Protein AF-V9F1W5-F1 (afdb_monomer)

Radius of gyration: 24.48 Å; Cα contacts (8 Å, |Δi|>4): 20; chains: 1; bounding box: 39×70×52 Å

Secondary structure (DSSP, 8-state):
-PPPP-PPP--------------HHHHHHHHHHHHHHHHTHHHHHHHIIIIITT-SS---TT--SSS-HHHHHHHHHHHHHHHHTTPPPPGGGG-

Organism: NCBI:txid1317065

Structure (mmCIF, N/CA/C/O backbone):
data_AF-V9F1W5-F1
#
_entry.id   AF-V9F1W5-F1
#
loop_
_atom_site.group_PDB
_atom_site.id
_atom_site.type_symbol
_atom_site.label_atom_id
_atom_site.label_alt_id
_atom_site.label_comp_id
_atom_site.label_asym_id
_atom_site.label_entity_id
_atom_site.label_seq_id
_atom_site.pdbx_PDB_ins_code
_atom_site.Cartn_x
_atom_site.Cartn_y
_atom_site.Cartn_z
_atom_site.occupancy
_atom_site.B_iso_or_equiv
_atom_site.auth_seq_id
_atom_site.auth_comp_id
_atom_site.auth_asym_id
_atom_site.auth_atom_id
_atom_site.pdbx_PDB_model_num
ATOM 1 N N . MET A 1 1 ? -15.656 -58.082 -3.221 1.00 40.25 1 MET A N 1
ATOM 2 C CA . MET A 1 1 ? -15.317 -56.673 -2.918 1.00 40.25 1 MET A CA 1
ATOM 3 C C . MET A 1 1 ? -14.208 -56.235 -3.864 1.00 40.25 1 MET A C 1
ATOM 5 O O . MET A 1 1 ? -13.076 -56.663 -3.692 1.00 40.25 1 MET A O 1
ATOM 9 N N . THR A 1 2 ? -14.529 -55.469 -4.907 1.00 44.94 2 THR A N 1
ATOM 10 C CA . THR A 1 2 ? -13.572 -55.125 -5.975 1.00 44.94 2 THR A CA 1
ATOM 11 C C . THR A 1 2 ? -13.094 -53.686 -5.787 1.00 44.94 2 THR A C 1
ATOM 13 O O . THR A 1 2 ? -13.903 -52.766 -5.701 1.00 44.94 2 THR A O 1
ATOM 16 N N . ARG A 1 3 ? -11.776 -53.495 -5.669 1.00 36.56 3 ARG A N 1
ATOM 17 C CA . ARG A 1 3 ? -11.128 -52.203 -5.392 1.00 36.56 3 ARG A CA 1
ATOM 18 C C . ARG A 1 3 ? -11.262 -51.272 -6.611 1.00 36.56 3 ARG A C 1
ATOM 20 O O . ARG A 1 3 ? -10.837 -51.677 -7.693 1.00 36.56 3 ARG A O 1
ATOM 27 N N . PRO A 1 4 ? -11.791 -50.040 -6.485 1.00 45.38 4 PRO A N 1
ATOM 28 C CA . PRO A 1 4 ? -11.859 -49.131 -7.621 1.00 45.38 4 PRO A CA 1
ATOM 29 C C . PRO A 1 4 ? -10.454 -48.650 -8.001 1.00 45.38 4 PRO A C 1
ATOM 31 O O . PRO A 1 4 ? -9.707 -48.125 -7.175 1.00 45.38 4 PRO A O 1
ATOM 34 N N . THR A 1 5 ? -10.095 -48.836 -9.268 1.00 57.31 5 THR A N 1
ATOM 35 C CA . THR A 1 5 ? -8.830 -48.391 -9.857 1.00 57.31 5 THR A CA 1
ATOM 36 C C . THR A 1 5 ? -8.854 -46.872 -10.051 1.00 57.31 5 THR A C 1
ATOM 38 O O . THR A 1 5 ? -9.723 -46.337 -10.743 1.00 57.31 5 THR A O 1
ATOM 41 N N . ILE A 1 6 ? -7.898 -46.160 -9.447 1.00 59.34 6 ILE A N 1
ATOM 42 C CA . ILE A 1 6 ? -7.748 -44.705 -9.587 1.00 59.34 6 ILE A CA 1
ATOM 43 C C . ILE A 1 6 ? -7.310 -44.409 -11.027 1.00 59.34 6 ILE A C 1
ATOM 45 O O . ILE A 1 6 ? -6.178 -44.695 -11.417 1.00 59.34 6 ILE A O 1
ATOM 49 N N . LYS A 1 7 ? -8.220 -43.853 -11.835 1.00 52.91 7 LYS A N 1
ATOM 50 C CA . LYS A 1 7 ? -7.920 -43.412 -13.204 1.00 52.91 7 LYS A CA 1
ATOM 51 C C . LYS A 1 7 ? -6.887 -42.284 -13.160 1.00 52.91 7 LYS A C 1
ATOM 53 O O . LYS A 1 7 ? -7.007 -41.351 -12.369 1.00 52.91 7 LYS A O 1
ATOM 58 N N . GLY A 1 8 ? -5.877 -42.409 -14.022 1.00 49.69 8 GLY A N 1
ATOM 59 C CA . GLY A 1 8 ? -4.684 -41.572 -14.071 1.00 49.69 8 GLY A CA 1
ATOM 60 C C . GLY A 1 8 ? -4.959 -40.072 -13.977 1.00 49.69 8 GLY A C 1
ATOM 61 O O . GLY A 1 8 ? -5.827 -39.515 -14.653 1.00 49.69 8 GLY A O 1
ATOM 62 N N . THR A 1 9 ? -4.173 -39.408 -13.136 1.00 56.31 9 THR A N 1
ATOM 63 C CA . THR A 1 9 ? -4.159 -37.956 -13.005 1.00 56.31 9 THR A CA 1
ATOM 64 C C . THR A 1 9 ? -3.752 -37.331 -14.340 1.00 56.31 9 THR A C 1
ATOM 66 O O . THR A 1 9 ? -2.686 -37.610 -14.894 1.00 56.31 9 THR A O 1
ATOM 69 N N . LYS A 1 10 ? -4.612 -36.469 -14.896 1.00 55.78 10 LYS A N 1
ATOM 70 C CA . LYS A 1 10 ? -4.274 -35.688 -16.091 1.00 55.78 10 LYS A CA 1
ATOM 71 C C . LYS A 1 10 ? -3.078 -34.794 -15.757 1.00 55.78 10 LYS A C 1
ATOM 73 O O . LYS A 1 10 ? -3.222 -33.806 -15.038 1.00 55.78 10 LYS A O 1
ATOM 78 N N . LYS A 1 11 ? -1.893 -35.118 -16.288 1.00 56.66 11 LYS A N 1
ATOM 79 C CA . LYS A 1 11 ? -0.723 -34.230 -16.239 1.00 56.66 11 LYS A CA 1
ATOM 80 C C . LYS A 1 11 ? -1.087 -32.915 -16.929 1.00 56.66 11 LYS A C 1
ATOM 82 O O . LYS A 1 11 ? -1.201 -32.845 -18.152 1.00 56.66 11 LYS A O 1
ATOM 87 N N . LYS A 1 12 ? -1.277 -31.865 -16.129 1.00 54.12 12 LYS A N 1
ATOM 88 C CA . LYS A 1 12 ? -1.477 -30.488 -16.587 1.00 54.12 12 LYS A CA 1
ATOM 89 C C . LYS A 1 12 ? -0.218 -30.082 -17.363 1.00 54.12 12 LYS A C 1
ATOM 91 O O . LYS A 1 12 ? 0.840 -29.893 -16.764 1.00 54.12 12 LYS A O 1
ATOM 96 N N . LYS A 1 13 ? -0.296 -30.032 -18.700 1.00 49.78 13 LYS A N 1
ATOM 97 C CA . LYS A 1 13 ? 0.833 -29.616 -19.546 1.00 49.78 13 LYS A CA 1
ATOM 98 C C . LYS A 1 13 ? 1.264 -28.212 -19.115 1.00 49.78 13 LYS A C 1
ATOM 100 O O . LYS A 1 13 ? 0.463 -27.280 -19.136 1.00 49.78 13 LYS A O 1
ATOM 105 N N . ARG A 1 14 ? 2.523 -28.068 -18.692 1.00 56.38 14 ARG A N 1
ATOM 106 C CA . ARG A 1 14 ? 3.114 -26.763 -18.376 1.00 56.38 14 ARG A CA 1
ATOM 107 C C . ARG A 1 14 ? 3.165 -25.970 -19.681 1.00 56.38 14 ARG A C 1
ATOM 109 O O . ARG A 1 14 ? 3.760 -26.430 -20.651 1.00 56.38 14 ARG A O 1
ATOM 116 N N . LYS A 1 15 ? 2.504 -24.813 -19.719 1.00 57.25 15 LYS A N 1
ATOM 117 C CA . LYS A 1 15 ? 2.580 -23.879 -20.846 1.00 57.25 15 LYS A CA 1
ATOM 118 C C . LYS A 1 15 ? 4.034 -23.408 -20.933 1.00 57.25 15 LYS A C 1
ATOM 120 O O . LYS A 1 15 ? 4.502 -22.710 -20.039 1.00 57.25 15 LYS A O 1
ATOM 125 N N . GLN A 1 16 ? 4.771 -23.875 -21.938 1.00 51.12 16 GLN A N 1
ATOM 126 C CA . GLN A 1 16 ? 6.118 -23.384 -22.217 1.00 51.12 16 GLN A CA 1
ATOM 127 C C . GLN A 1 16 ? 5.984 -21.979 -22.798 1.00 51.12 16 GLN A C 1
ATOM 129 O O . GLN A 1 16 ? 5.439 -21.793 -23.884 1.00 51.12 16 GLN A O 1
ATOM 134 N N . TYR A 1 17 ? 6.450 -20.984 -22.054 1.00 47.56 17 TYR A N 1
ATOM 135 C CA . TYR A 1 17 ? 6.589 -19.630 -22.566 1.00 47.56 17 TYR A CA 1
ATOM 136 C C . TYR A 1 17 ? 7.854 -19.620 -23.429 1.00 47.56 17 TYR A C 1
ATOM 138 O O . TYR A 1 17 ? 8.958 -19.711 -22.896 1.00 47.56 17 TYR A O 1
ATOM 146 N N . LYS A 1 18 ? 7.712 -19.569 -24.761 1.00 49.47 18 LYS A N 1
ATOM 147 C CA . LYS A 1 18 ? 8.849 -19.237 -25.632 1.00 49.47 18 LYS A CA 1
ATOM 148 C C . LYS A 1 18 ? 9.358 -17.865 -25.188 1.00 49.47 18 LYS A C 1
ATOM 150 O O . LYS A 1 18 ? 8.566 -16.925 -25.130 1.00 49.47 18 LYS A O 1
ATOM 155 N N . SER A 1 19 ? 10.644 -17.747 -24.860 1.00 54.12 19 SER A N 1
ATOM 156 C CA . SER A 1 19 ? 11.267 -16.443 -24.638 1.00 54.12 19 SER A CA 1
ATOM 157 C C . SER A 1 19 ? 11.281 -15.706 -25.976 1.00 54.12 19 SER A C 1
ATOM 159 O O . SER A 1 19 ? 12.175 -15.902 -26.797 1.00 54.12 19 SER A O 1
ATOM 161 N N . GLY A 1 20 ? 10.233 -14.931 -26.244 1.00 61.12 20 GLY A N 1
ATOM 162 C CA . GLY A 1 20 ? 10.209 -14.038 -27.391 1.00 61.12 20 GLY A CA 1
ATOM 163 C C . GLY A 1 20 ? 11.313 -13.004 -27.223 1.00 61.12 20 GLY A C 1
ATOM 164 O O . GLY A 1 20 ? 11.453 -12.418 -26.148 1.00 61.12 20 GLY A O 1
ATOM 165 N N . THR A 1 21 ? 12.112 -12.799 -28.265 1.00 68.75 21 THR A N 1
ATOM 166 C CA . THR A 1 21 ? 13.038 -11.670 -28.332 1.00 68.75 21 THR A CA 1
ATOM 167 C C . THR A 1 21 ? 12.216 -1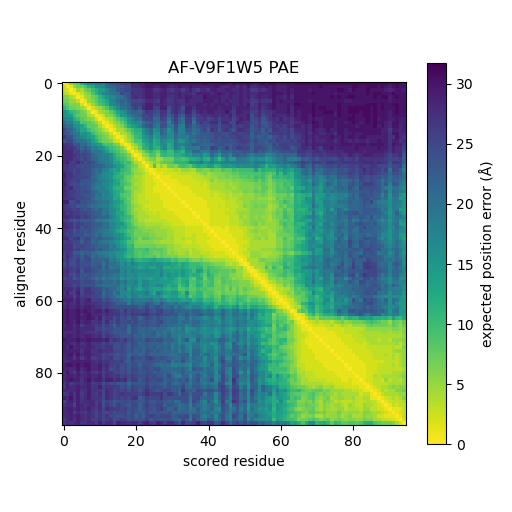0.389 -28.244 1.00 68.75 21 THR A C 1
ATOM 169 O O . THR A 1 21 ? 11.485 -10.055 -29.171 1.00 68.75 21 THR A O 1
ATOM 172 N N . LEU A 1 22 ? 12.287 -9.698 -27.107 1.00 69.62 22 LEU A N 1
ATOM 173 C CA . LEU A 1 22 ? 11.620 -8.412 -26.924 1.00 69.62 22 LEU A CA 1
ATOM 174 C C . LEU A 1 22 ? 12.402 -7.336 -27.683 1.00 69.62 22 LEU A C 1
ATOM 176 O O . LEU A 1 22 ? 13.619 -7.213 -27.505 1.00 69.62 22 LEU A O 1
ATOM 180 N N . ALA A 1 23 ? 11.717 -6.555 -28.514 1.00 79.50 23 ALA A N 1
ATOM 181 C CA . ALA A 1 23 ? 12.334 -5.461 -29.256 1.00 79.50 23 ALA A CA 1
ATOM 182 C C . ALA A 1 23 ? 12.566 -4.233 -28.352 1.00 79.50 23 ALA A C 1
ATOM 184 O O . ALA A 1 23 ? 11.860 -4.029 -27.363 1.00 79.50 23 ALA A O 1
ATOM 185 N N . GLY A 1 24 ? 13.567 -3.415 -28.703 1.00 80.06 24 GLY A N 1
ATOM 186 C CA . GLY A 1 24 ? 14.036 -2.188 -28.029 1.00 80.06 24 GLY A CA 1
ATOM 187 C C . GLY A 1 24 ? 13.255 -1.714 -26.793 1.00 80.06 24 GLY A C 1
ATOM 188 O O . GLY A 1 24 ? 13.620 -2.041 -25.662 1.00 80.06 24 GLY A O 1
ATOM 189 N N . LYS A 1 25 ? 12.187 -0.933 -27.005 1.00 81.56 25 LYS A N 1
ATOM 190 C CA . LYS A 1 25 ? 11.407 -0.288 -25.929 1.00 81.56 25 LYS A CA 1
ATOM 191 C C . LYS A 1 25 ? 10.732 -1.286 -24.982 1.00 81.56 25 LYS A C 1
ATOM 193 O O . LYS A 1 25 ? 10.713 -1.067 -23.773 1.00 81.56 25 LYS A O 1
ATOM 198 N N . GLU A 1 26 ? 10.215 -2.397 -25.500 1.00 80.88 26 GLU A N 1
ATOM 199 C CA . GLU A 1 26 ? 9.579 -3.432 -24.678 1.00 80.88 26 GLU A CA 1
ATOM 200 C C . GLU A 1 26 ? 10.609 -4.138 -23.798 1.00 80.88 26 GLU A C 1
ATOM 202 O O . GLU A 1 26 ? 10.373 -4.354 -22.607 1.00 80.88 26 GLU A O 1
ATOM 207 N N . ARG A 1 27 ? 11.791 -4.432 -24.355 1.00 85.25 27 ARG A N 1
ATOM 208 C CA . ARG A 1 27 ? 12.915 -4.987 -23.594 1.00 85.25 27 ARG A CA 1
ATOM 209 C C . ARG A 1 27 ? 13.331 -4.044 -22.471 1.00 85.25 27 ARG A C 1
ATOM 211 O O . ARG A 1 27 ? 13.474 -4.497 -21.338 1.00 85.25 27 ARG A O 1
ATOM 218 N N . GLN A 1 28 ? 13.491 -2.755 -22.765 1.00 85.81 28 GLN A N 1
ATOM 219 C CA . GLN A 1 28 ? 13.850 -1.750 -21.762 1.00 85.81 28 GLN A CA 1
ATOM 220 C C . GLN A 1 28 ? 12.788 -1.645 -20.662 1.00 85.81 28 GLN A C 1
ATOM 222 O O . GLN A 1 28 ? 13.131 -1.686 -19.484 1.00 85.81 28 GLN A O 1
ATOM 227 N N . SER A 1 29 ? 11.503 -1.604 -21.022 1.00 84.62 29 SER A N 1
ATOM 228 C CA . SER A 1 29 ? 10.402 -1.582 -20.051 1.00 84.62 29 SER A CA 1
ATOM 229 C C . SER A 1 29 ? 10.421 -2.811 -19.133 1.00 84.62 29 SER A C 1
ATOM 231 O O . SER A 1 29 ? 10.338 -2.681 -17.910 1.00 84.62 29 SER A O 1
ATOM 233 N N . LYS A 1 30 ? 10.613 -4.017 -19.687 1.00 88.00 30 LYS A N 1
ATOM 234 C CA . LYS A 1 30 ? 10.732 -5.239 -18.876 1.00 88.00 30 LYS A CA 1
ATOM 235 C C . LYS A 1 30 ? 11.991 -5.240 -18.010 1.00 88.00 30 LYS A C 1
ATOM 237 O O . LYS A 1 30 ? 11.918 -5.670 -16.863 1.00 88.00 30 LYS A O 1
ATOM 242 N N . GLN A 1 31 ? 13.120 -4.741 -18.509 1.00 88.69 31 GLN A N 1
ATOM 243 C CA . GLN A 1 31 ? 14.344 -4.600 -17.716 1.00 88.69 31 GLN A CA 1
ATOM 244 C C . GLN A 1 31 ? 14.155 -3.631 -16.545 1.00 88.69 31 GLN A C 1
ATOM 246 O O . GLN A 1 31 ? 14.545 -3.960 -15.427 1.00 88.69 31 GLN A O 1
ATOM 251 N N . GLN A 1 32 ? 13.497 -2.490 -16.765 1.00 90.12 32 GLN A N 1
ATOM 252 C CA . GLN A 1 32 ? 13.148 -1.549 -15.698 1.00 90.12 32 GLN A CA 1
ATOM 253 C C . GLN A 1 32 ? 12.226 -2.198 -14.662 1.00 90.12 32 GLN A C 1
ATOM 255 O O . GLN A 1 32 ? 12.459 -2.057 -13.463 1.00 90.12 32 GLN A O 1
ATOM 260 N N . LEU A 1 33 ? 11.225 -2.965 -15.106 1.00 88.38 33 LEU A N 1
ATOM 261 C CA . LEU A 1 33 ? 10.327 -3.703 -14.216 1.00 88.38 33 LEU A CA 1
ATOM 262 C C . LEU A 1 33 ? 11.096 -4.717 -13.353 1.00 88.38 33 LEU A C 1
ATOM 264 O O . LEU A 1 33 ? 10.920 -4.750 -12.139 1.00 88.38 33 LEU A O 1
ATOM 268 N N . ILE A 1 34 ? 11.990 -5.500 -13.966 1.00 90.44 34 ILE A N 1
ATOM 269 C CA . ILE A 1 34 ? 12.845 -6.465 -13.261 1.00 90.44 34 ILE A CA 1
ATOM 270 C C . ILE A 1 34 ? 13.756 -5.745 -12.266 1.00 90.44 34 ILE A C 1
ATOM 272 O O . ILE A 1 34 ? 13.875 -6.181 -11.124 1.00 90.44 34 ILE A O 1
ATOM 276 N N . SER A 1 35 ? 14.377 -4.636 -12.670 1.00 92.19 35 SER A N 1
ATOM 277 C CA . SER A 1 35 ? 15.222 -3.826 -11.789 1.00 92.19 35 SER A CA 1
ATOM 278 C C . SER A 1 35 ? 14.428 -3.290 -10.597 1.00 92.19 35 SER A C 1
ATOM 280 O O . SER A 1 35 ? 14.878 -3.385 -9.457 1.00 92.19 35 SER A O 1
ATOM 282 N N . LYS A 1 36 ? 13.206 -2.799 -10.836 1.00 89.19 36 LYS A N 1
ATOM 283 C CA . LYS A 1 36 ? 12.290 -2.334 -9.790 1.00 89.19 36 LYS A CA 1
ATOM 284 C C . LYS A 1 36 ? 11.893 -3.462 -8.838 1.00 89.19 36 LYS A C 1
ATOM 286 O O . LYS A 1 36 ? 11.838 -3.233 -7.633 1.00 89.19 36 LYS A O 1
ATOM 291 N N . TRP A 1 37 ? 11.616 -4.663 -9.343 1.00 89.94 37 TRP A N 1
ATOM 292 C CA . TRP A 1 37 ? 11.324 -5.825 -8.500 1.00 89.94 37 TRP A CA 1
ATOM 293 C C . TRP A 1 37 ? 12.525 -6.228 -7.652 1.00 89.94 37 TRP A C 1
ATOM 295 O O . TRP A 1 37 ? 12.359 -6.442 -6.459 1.00 89.94 37 TRP A O 1
ATOM 305 N N . ARG A 1 38 ? 13.735 -6.240 -8.226 1.00 91.62 38 ARG A N 1
ATOM 306 C CA . ARG A 1 38 ? 14.974 -6.516 -7.481 1.00 91.62 38 ARG A CA 1
ATOM 307 C C . ARG A 1 38 ? 15.204 -5.509 -6.358 1.00 91.62 38 ARG A C 1
ATOM 309 O O . ARG A 1 38 ? 15.506 -5.911 -5.243 1.00 91.62 38 ARG A O 1
ATOM 316 N N . ALA A 1 39 ? 15.000 -4.220 -6.629 1.00 90.88 39 ALA A N 1
ATOM 317 C CA . ALA A 1 39 ? 15.120 -3.174 -5.614 1.00 90.88 39 ALA A CA 1
ATOM 318 C C . ALA A 1 39 ? 14.082 -3.312 -4.481 1.00 90.88 39 ALA A C 1
ATOM 320 O O . ALA A 1 39 ? 14.343 -2.899 -3.357 1.00 90.88 39 ALA A O 1
ATOM 321 N N . ASN A 1 40 ? 12.914 -3.903 -4.762 1.00 86.69 40 ASN A N 1
ATOM 322 C CA . ASN A 1 40 ? 11.823 -4.092 -3.800 1.00 86.69 40 ASN A CA 1
ATOM 323 C C . ASN A 1 40 ? 11.718 -5.532 -3.258 1.00 86.69 40 ASN A C 1
ATOM 325 O O . ASN A 1 40 ? 10.706 -5.873 -2.643 1.00 86.69 40 ASN A O 1
ATOM 329 N N . ASP A 1 41 ? 12.725 -6.384 -3.472 1.00 88.06 41 ASP A N 1
ATOM 330 C CA . ASP A 1 41 ? 12.695 -7.798 -3.067 1.00 88.06 41 ASP A CA 1
ATOM 331 C C . ASP A 1 41 ? 12.506 -7.953 -1.550 1.00 88.06 41 ASP A C 1
ATOM 333 O O . ASP A 1 41 ? 11.633 -8.696 -1.102 1.00 88.06 41 ASP A O 1
ATOM 337 N N . SER A 1 42 ? 13.238 -7.168 -0.755 1.00 87.00 42 SER A N 1
ATOM 338 C CA . SER A 1 42 ? 13.116 -7.148 0.710 1.00 87.00 42 SER A CA 1
ATOM 339 C C . SER A 1 42 ? 11.708 -6.762 1.170 1.00 87.00 42 SER A C 1
ATOM 341 O O . SER A 1 42 ? 11.110 -7.454 1.991 1.00 87.00 42 SER A O 1
ATOM 343 N N . LYS A 1 43 ? 11.137 -5.703 0.583 1.00 82.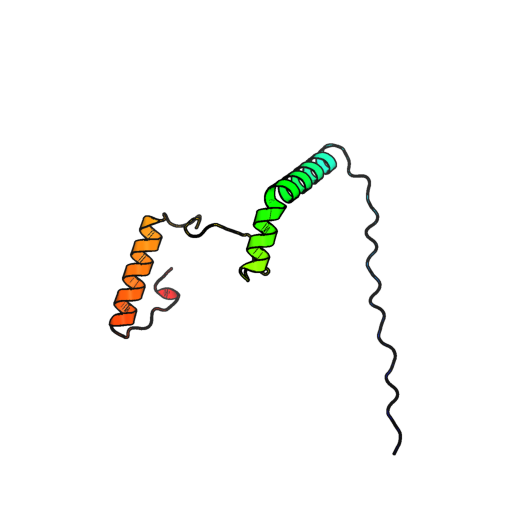88 43 LYS A N 1
ATOM 344 C CA . LYS A 1 43 ? 9.766 -5.249 0.867 1.00 82.88 43 LYS A CA 1
ATOM 345 C C . LYS A 1 43 ? 8.729 -6.307 0.494 1.00 82.88 43 LYS A C 1
ATOM 347 O O . LYS A 1 43 ? 7.769 -6.514 1.228 1.00 82.88 43 LYS A O 1
ATOM 352 N N . THR A 1 44 ? 8.932 -6.995 -0.628 1.00 80.94 44 THR A N 1
ATOM 353 C CA . THR A 1 44 ? 8.028 -8.056 -1.095 1.00 80.94 44 THR A CA 1
ATOM 354 C C . THR A 1 44 ? 8.060 -9.260 -0.154 1.00 80.94 44 THR A C 1
ATOM 356 O O . THR A 1 44 ?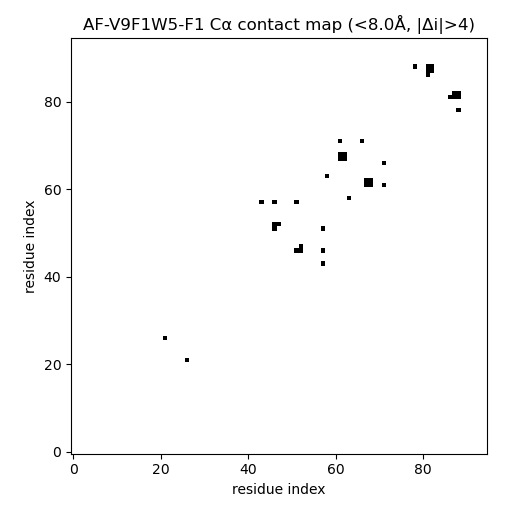 7.009 -9.794 0.189 1.00 80.94 44 THR A O 1
ATOM 359 N N . LYS A 1 45 ? 9.246 -9.659 0.322 1.00 85.69 45 LYS A N 1
ATOM 360 C CA . LYS A 1 45 ? 9.399 -10.745 1.303 1.00 85.69 45 LYS A CA 1
ATOM 361 C C . LYS A 1 45 ? 8.748 -10.403 2.642 1.00 85.69 45 LYS A C 1
ATOM 363 O O . LYS A 1 45 ? 7.929 -11.182 3.119 1.00 85.69 45 LYS A O 1
ATOM 368 N N . ALA A 1 46 ? 8.996 -9.203 3.165 1.00 83.88 46 ALA A N 1
ATOM 369 C CA . ALA A 1 46 ? 8.350 -8.722 4.387 1.00 83.88 46 ALA A CA 1
ATOM 370 C C . ALA A 1 46 ? 6.810 -8.663 4.257 1.00 83.88 46 ALA A C 1
ATOM 372 O O . ALA A 1 46 ? 6.076 -9.010 5.184 1.00 83.88 46 ALA A O 1
ATOM 373 N N . ALA A 1 47 ? 6.290 -8.274 3.087 1.00 77.94 47 ALA A N 1
ATOM 374 C CA . ALA A 1 47 ? 4.853 -8.294 2.804 1.00 77.94 47 ALA A CA 1
ATOM 375 C C . ALA A 1 47 ? 4.268 -9.722 2.793 1.00 77.94 47 ALA A C 1
ATOM 377 O O . ALA A 1 47 ? 3.150 -9.945 3.258 1.00 77.94 47 ALA A O 1
ATOM 378 N N . CYS A 1 48 ? 5.016 -10.704 2.285 1.00 79.62 48 CYS A N 1
ATOM 379 C CA . CYS A 1 48 ? 4.609 -12.107 2.334 1.00 79.62 48 CYS A CA 1
ATOM 380 C C . CYS A 1 48 ? 4.589 -12.651 3.771 1.00 79.62 48 CYS A C 1
ATOM 382 O O . CYS A 1 48 ? 3.636 -13.337 4.140 1.00 79.62 48 CYS A O 1
ATOM 384 N N . GLU A 1 49 ? 5.598 -12.320 4.580 1.00 82.50 49 GLU A N 1
ATOM 385 C CA . GLU A 1 49 ? 5.722 -12.753 5.982 1.00 82.50 49 GLU A CA 1
ATOM 386 C C . GLU A 1 49 ? 4.640 -12.148 6.887 1.00 82.50 49 GLU A C 1
ATOM 388 O O . GLU A 1 49 ? 4.106 -12.825 7.759 1.00 82.50 49 GLU A O 1
ATOM 393 N N . SER A 1 50 ? 4.241 -10.901 6.627 1.00 76.81 50 SER A N 1
ATOM 394 C CA . SER A 1 50 ? 3.170 -10.203 7.358 1.00 76.81 50 SER A CA 1
ATOM 395 C C . SER A 1 50 ? 1.748 -10.687 7.026 1.00 76.81 50 SER A C 1
ATOM 397 O O . SER A 1 50 ? 0.773 -10.105 7.497 1.00 76.81 50 SER A O 1
ATOM 399 N N . GLY A 1 51 ? 1.593 -11.744 6.219 1.00 75.19 51 GLY A N 1
ATOM 400 C CA . GLY A 1 51 ? 0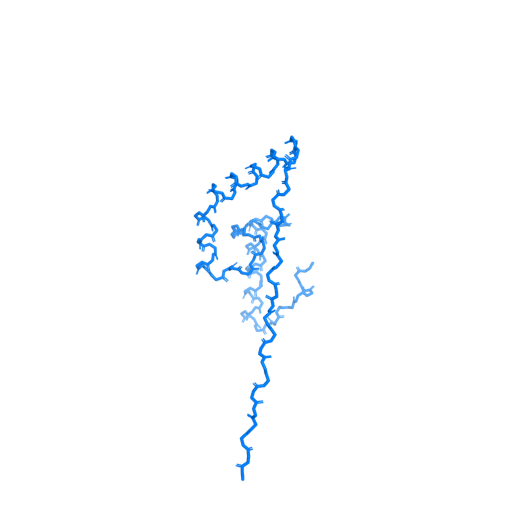.286 -12.299 5.844 1.00 75.19 51 GLY A CA 1
ATOM 401 C C . GLY A 1 51 ? -0.415 -11.549 4.704 1.00 75.19 51 GLY A C 1
ATOM 402 O O . GLY A 1 51 ? -1.524 -11.916 4.310 1.00 75.19 51 GLY A O 1
ATOM 403 N N . HIS A 1 52 ? 0.239 -10.552 4.102 1.00 70.50 52 HIS A N 1
ATOM 404 C CA . HIS A 1 52 ? -0.276 -9.787 2.963 1.00 70.50 52 HIS A CA 1
ATOM 405 C C . HIS A 1 52 ? 0.082 -10.405 1.603 1.00 70.50 52 HIS A C 1
ATOM 407 O O . HIS A 1 52 ? -0.053 -9.753 0.572 1.00 70.50 52 HIS A O 1
ATOM 413 N N . ALA A 1 53 ? 0.461 -11.686 1.555 1.00 67.00 53 ALA A N 1
ATOM 414 C CA . ALA A 1 53 ? 0.856 -12.384 0.324 1.00 67.00 53 ALA A CA 1
ATOM 415 C C . ALA A 1 53 ? -0.212 -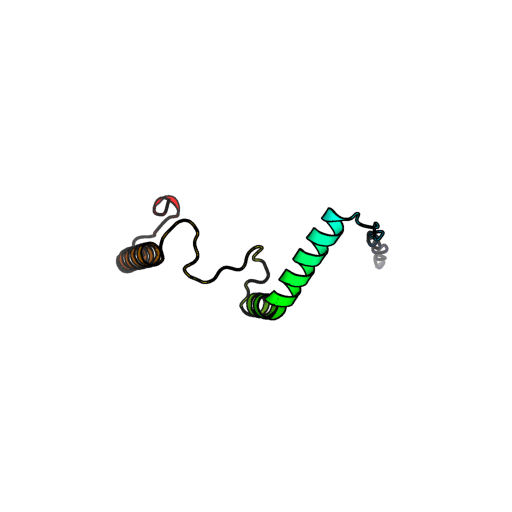12.368 -0.795 1.00 67.00 53 ALA A C 1
ATOM 417 O O . ALA A 1 53 ? 0.112 -12.548 -1.967 1.00 67.00 53 ALA A O 1
ATOM 418 N N . ARG A 1 54 ? -1.494 -12.159 -0.454 1.00 69.38 54 ARG A N 1
ATOM 419 C CA . ARG A 1 54 ? -2.601 -12.048 -1.428 1.00 69.38 54 ARG A CA 1
ATOM 420 C C . ARG A 1 54 ? -2.813 -10.622 -1.952 1.00 69.38 54 ARG A C 1
ATOM 422 O O . ARG A 1 54 ? -3.634 -10.429 -2.846 1.00 69.38 54 ARG A O 1
ATOM 429 N N . HIS A 1 55 ? -2.122 -9.625 -1.400 1.00 69.25 55 HIS A N 1
ATOM 430 C CA . HIS A 1 55 ? -2.256 -8.239 -1.831 1.00 69.25 55 HIS A CA 1
ATOM 431 C C . HIS A 1 55 ? -1.527 -8.037 -3.161 1.00 69.25 55 HIS A C 1
ATOM 433 O O . HIS A 1 55 ? -0.328 -8.269 -3.274 1.00 69.25 55 HIS A O 1
ATOM 439 N N . LEU A 1 56 ? -2.253 -7.550 -4.170 1.00 68.00 56 LEU A N 1
ATOM 440 C CA . LEU A 1 56 ? -1.677 -7.203 -5.474 1.00 68.00 56 LEU A CA 1
ATOM 441 C C . LEU A 1 56 ? -0.836 -5.919 -5.420 1.00 68.00 56 LEU A C 1
ATOM 443 O O . LEU A 1 56 ? 0.012 -5.705 -6.278 1.00 68.00 56 LEU A O 1
ATOM 447 N N . ASN A 1 57 ? -1.073 -5.075 -4.413 1.00 67.44 57 ASN A N 1
ATOM 448 C CA . ASN A 1 57 ? -0.334 -3.844 -4.166 1.00 67.44 57 ASN A CA 1
ATOM 449 C C . ASN A 1 57 ? -0.064 -3.721 -2.663 1.00 67.44 57 ASN A C 1
ATOM 451 O O . ASN A 1 57 ? -1.000 -3.577 -1.876 1.00 67.44 57 ASN A O 1
ATOM 455 N N . PHE A 1 58 ? 1.208 -3.768 -2.273 1.00 68.94 58 PHE A N 1
ATOM 456 C CA . PHE A 1 58 ? 1.624 -3.451 -0.910 1.00 68.94 58 PHE A CA 1
ATOM 457 C C . PHE A 1 58 ? 1.697 -1.929 -0.751 1.00 68.94 58 PHE A C 1
ATOM 459 O O . PHE A 1 58 ? 2.326 -1.249 -1.564 1.00 68.94 58 PHE A O 1
ATOM 466 N N . ARG A 1 59 ? 1.027 -1.395 0.269 1.00 69.69 59 ARG A N 1
ATOM 467 C CA . ARG A 1 59 ? 1.035 0.028 0.623 1.00 69.69 59 ARG A CA 1
ATOM 468 C C . ARG A 1 59 ? 1.316 0.143 2.111 1.00 69.69 59 ARG A C 1
ATOM 470 O O . ARG A 1 59 ? 0.859 -0.696 2.884 1.00 69.69 59 ARG A O 1
ATOM 477 N N . GLU A 1 60 ? 2.067 1.166 2.492 1.00 66.81 60 GLU A N 1
ATOM 478 C CA . GLU A 1 60 ? 2.268 1.483 3.902 1.00 66.81 60 GLU A CA 1
ATOM 479 C C . GLU A 1 60 ? 0.933 1.926 4.518 1.00 66.81 60 GLU A C 1
ATOM 481 O O . GLU A 1 60 ? 0.073 2.494 3.836 1.00 66.81 60 GLU A O 1
ATOM 486 N N . ARG A 1 61 ? 0.737 1.632 5.807 1.00 57.94 61 ARG A N 1
ATOM 487 C CA . ARG A 1 61 ? -0.410 2.154 6.566 1.00 57.94 61 ARG A CA 1
ATOM 488 C C . ARG A 1 61 ? -0.415 3.685 6.468 1.00 57.94 61 ARG A C 1
ATOM 490 O O . ARG A 1 61 ? 0.632 4.294 6.656 1.00 57.94 61 ARG A O 1
ATOM 497 N N . GLY A 1 62 ? -1.566 4.283 6.161 1.00 61.47 62 GLY A N 1
ATOM 498 C CA . GLY A 1 62 ? -1.694 5.730 5.948 1.00 61.47 62 GLY A CA 1
ATOM 499 C C . GLY A 1 62 ? -1.421 6.215 4.518 1.00 61.47 62 GLY A C 1
ATOM 500 O O . GLY A 1 62 ? -1.558 7.402 4.251 1.00 61.47 62 GLY A O 1
ATOM 501 N N . MET A 1 63 ? -1.053 5.330 3.579 1.00 59.91 63 MET A N 1
ATOM 502 C CA . MET A 1 63 ? -0.996 5.644 2.141 1.00 59.91 63 MET A CA 1
ATOM 503 C C . MET A 1 63 ? -2.277 5.198 1.409 1.00 59.91 63 MET A C 1
ATOM 505 O O . MET A 1 63 ? -2.223 4.498 0.385 1.00 59.91 63 MET A O 1
ATOM 509 N N . ALA A 1 64 ? -3.459 5.569 1.907 1.00 56.53 64 ALA A N 1
ATOM 510 C CA . ALA A 1 64 ? -4.638 5.561 1.049 1.00 56.53 64 ALA A CA 1
ATOM 511 C C . ALA A 1 64 ? -4.567 6.775 0.119 1.00 56.53 64 ALA A C 1
ATOM 513 O O . ALA A 1 64 ? -4.449 7.909 0.553 1.00 56.53 64 ALA A O 1
ATOM 514 N N . ALA A 1 65 ? -4.679 6.552 -1.189 1.00 57.97 65 ALA A N 1
ATOM 515 C CA . ALA A 1 65 ? -4.702 7.636 -2.177 1.00 57.97 65 ALA A CA 1
ATOM 516 C C . ALA A 1 65 ? -5.978 8.507 -2.109 1.00 57.97 65 ALA A C 1
ATOM 518 O O . ALA A 1 65 ? -6.173 9.356 -2.970 1.00 57.97 65 ALA A O 1
ATOM 519 N N . VAL A 1 66 ? -6.872 8.240 -1.153 1.00 69.31 66 VAL A N 1
ATOM 520 C CA . VAL A 1 66 ? -8.219 8.821 -1.088 1.00 69.31 66 VAL A CA 1
ATOM 521 C C . VAL A 1 66 ? -8.351 9.803 0.075 1.00 69.31 66 VAL A C 1
ATOM 523 O O . VAL A 1 66 ? -9.056 10.793 -0.066 1.00 69.31 66 VAL A O 1
ATOM 526 N N . LEU A 1 67 ? -7.663 9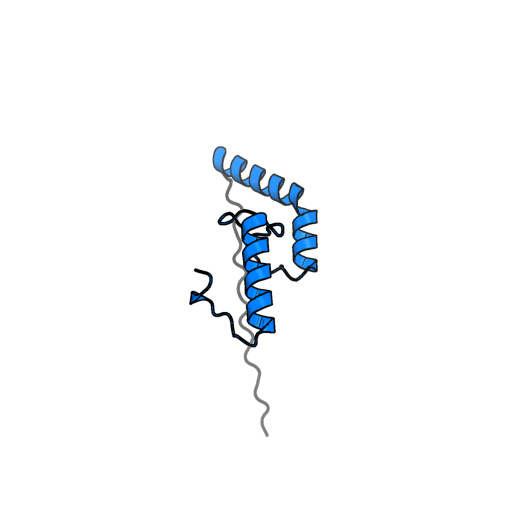.564 1.196 1.00 73.56 67 LEU A N 1
ATOM 527 C CA . LEU A 1 67 ? -7.772 10.372 2.410 1.00 73.56 67 LEU A CA 1
ATOM 528 C C . LEU A 1 67 ? -6.381 10.651 2.983 1.00 73.56 67 LEU A C 1
ATOM 530 O O . LEU A 1 67 ? -5.479 9.822 2.867 1.00 73.56 67 LEU A O 1
ATOM 534 N N . SER A 1 68 ? -6.205 11.828 3.583 1.00 82.19 68 SER A N 1
ATOM 535 C CA . SER A 1 68 ? -4.998 12.140 4.348 1.00 82.19 68 SER A CA 1
ATOM 536 C C . SER A 1 68 ? -4.921 11.264 5.602 1.00 82.19 68 SER A C 1
ATOM 538 O O . SER A 1 68 ? -5.929 10.746 6.082 1.00 82.19 68 SER A O 1
ATOM 540 N N . LYS A 1 69 ? -3.718 11.124 6.163 1.00 79.88 69 LYS A N 1
ATOM 541 C CA . LYS A 1 69 ? -3.496 10.374 7.405 1.00 79.88 69 LYS A CA 1
ATOM 542 C C . LYS A 1 69 ? -4.373 10.885 8.559 1.00 79.88 69 LYS A C 1
ATOM 544 O O . LYS A 1 69 ? -4.954 10.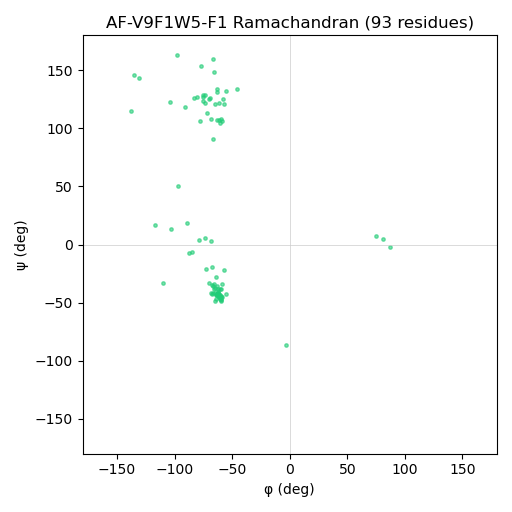083 9.275 1.00 79.88 69 LYS A O 1
ATOM 549 N N . GLU A 1 70 ? -4.491 12.202 8.694 1.00 83.94 70 GLU A N 1
ATOM 550 C CA . GLU A 1 70 ? -5.334 12.856 9.707 1.00 83.94 70 GLU A CA 1
ATOM 551 C C . GLU A 1 70 ? -6.809 12.461 9.539 1.00 83.94 70 GLU A C 1
ATOM 553 O O . GLU A 1 70 ? -7.456 12.044 10.493 1.00 83.94 70 GLU A O 1
ATOM 558 N N . ALA A 1 71 ? -7.313 12.466 8.300 1.00 82.88 71 ALA A N 1
ATOM 559 C CA . ALA A 1 71 ? -8.684 12.056 8.012 1.00 82.88 71 ALA A CA 1
ATOM 560 C C . ALA A 1 71 ? -8.930 10.561 8.296 1.00 82.88 71 ALA A C 1
ATOM 562 O O . ALA A 1 71 ? -10.018 10.184 8.731 1.00 82.88 71 ALA A O 1
ATOM 563 N N . GLU A 1 72 ? -7.939 9.690 8.077 1.00 84.56 72 GLU A N 1
ATOM 564 C CA . GLU A 1 72 ? -8.039 8.284 8.492 1.00 84.56 72 GLU A CA 1
ATOM 565 C C . GLU A 1 72 ? -8.105 8.141 10.020 1.00 84.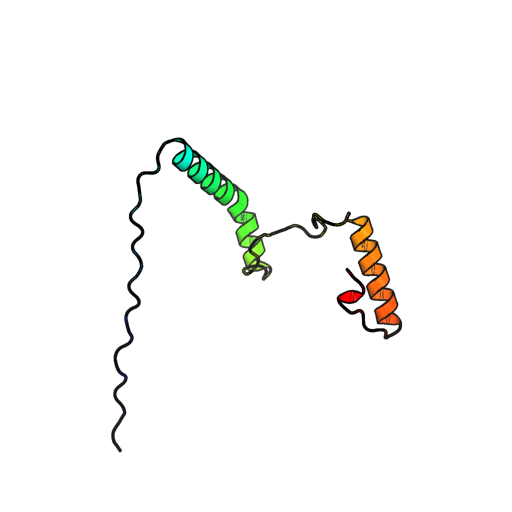56 72 GLU A C 1
ATOM 567 O O . GLU A 1 72 ? -8.888 7.332 10.525 1.00 84.56 72 GLU A O 1
ATOM 572 N N . GLU A 1 73 ? -7.302 8.911 10.758 1.00 86.62 73 GLU A N 1
ATOM 573 C CA . GLU A 1 73 ? -7.284 8.901 12.225 1.00 86.62 73 GLU A CA 1
ATOM 574 C C . GLU A 1 73 ? -8.626 9.365 12.808 1.00 86.62 73 GLU A C 1
ATOM 576 O O . GLU A 1 73 ? -9.161 8.697 13.700 1.00 86.62 73 GLU A O 1
ATOM 581 N N . ASP A 1 74 ? -9.224 10.414 12.241 1.00 88.69 74 ASP A N 1
ATOM 582 C CA . ASP A 1 74 ? -10.548 10.909 12.633 1.00 88.69 74 ASP A CA 1
ATOM 583 C C . ASP A 1 74 ? -11.644 9.859 12.410 1.00 88.69 74 ASP A C 1
ATOM 585 O O . ASP A 1 74 ? -12.474 9.611 13.292 1.00 88.69 74 ASP A O 1
ATOM 589 N N . ILE A 1 75 ? -11.622 9.167 11.264 1.00 88.38 75 ILE A N 1
ATOM 590 C CA . ILE A 1 75 ? -12.564 8.075 10.980 1.00 88.38 75 ILE A CA 1
ATOM 591 C C . ILE A 1 75 ? -12.375 6.929 11.979 1.00 88.38 75 ILE A C 1
ATOM 593 O O . ILE A 1 75 ? -13.355 6.373 12.475 1.00 88.38 75 ILE A O 1
ATOM 597 N N . VAL A 1 76 ? -11.133 6.559 12.301 1.00 88.19 76 VAL A N 1
ATOM 598 C CA . VAL A 1 76 ? -10.851 5.497 13.279 1.00 88.19 76 VAL A CA 1
ATOM 599 C C . VAL A 1 76 ? -11.354 5.883 14.668 1.00 88.19 76 VAL A C 1
ATOM 601 O O . VAL A 1 76 ? -11.963 5.047 15.345 1.00 88.19 76 VAL A O 1
ATOM 604 N N . LEU A 1 77 ? -11.132 7.128 15.091 1.00 91.88 77 LEU A N 1
ATOM 605 C CA . LEU A 1 77 ? -11.640 7.641 16.358 1.00 91.88 77 LEU A CA 1
ATOM 606 C C . LEU A 1 77 ? -13.170 7.558 16.395 1.00 91.88 77 LEU A C 1
ATOM 608 O O . LEU A 1 77 ? -13.718 6.979 17.333 1.00 91.88 77 LEU A O 1
ATOM 612 N N . TRP A 1 78 ? -13.837 8.034 15.344 1.00 91.25 78 TRP A N 1
ATOM 613 C CA . TRP A 1 78 ? -15.293 8.006 15.213 1.00 91.25 78 TRP A CA 1
ATOM 614 C C . TRP A 1 78 ? -15.885 6.586 15.193 1.00 91.25 78 TRP A C 1
ATOM 616 O O . TRP A 1 78 ? -16.885 6.304 15.852 1.00 91.25 78 TRP A O 1
ATOM 626 N N . ILE A 1 79 ? -15.254 5.637 14.495 1.00 90.62 79 ILE A N 1
ATOM 627 C CA . ILE A 1 79 ? -15.693 4.232 14.518 1.00 90.62 79 ILE A CA 1
ATOM 628 C C . ILE A 1 79 ? -15.577 3.662 15.934 1.00 90.62 79 ILE A C 1
ATOM 630 O O . ILE A 1 79 ? -16.448 2.916 16.389 1.00 90.62 79 ILE A O 1
ATOM 634 N N . ASN A 1 80 ? -14.481 3.971 16.626 1.00 90.94 80 ASN A N 1
ATOM 635 C CA . ASN A 1 80 ? -14.229 3.443 17.959 1.00 90.94 80 ASN A CA 1
ATOM 636 C C . ASN A 1 80 ? -15.170 4.042 19.010 1.00 90.94 80 ASN A C 1
ATOM 638 O O . ASN A 1 80 ? -15.541 3.317 19.932 1.00 90.94 80 ASN A O 1
ATOM 642 N N . THR A 1 81 ? -15.586 5.306 18.884 1.00 91.69 81 THR A N 1
ATOM 643 C CA . THR A 1 81 ? -16.621 5.882 19.758 1.00 91.69 81 THR A CA 1
ATOM 644 C C . THR A 1 81 ? -17.959 5.178 19.547 1.00 91.69 81 THR A C 1
ATOM 646 O O . THR A 1 81 ? -18.515 4.654 20.505 1.00 91.69 81 THR A O 1
ATOM 649 N N . LEU A 1 82 ? -18.400 5.003 18.297 1.00 88.88 82 LEU A N 1
ATOM 650 C CA . LEU A 1 82 ? -19.656 4.301 17.999 1.00 88.88 82 LEU A CA 1
ATOM 651 C C . LEU A 1 82 ? -19.669 2.848 18.490 1.00 88.88 82 LEU A C 1
ATOM 653 O O . LEU A 1 82 ? -20.675 2.370 19.010 1.00 88.88 82 LEU A O 1
ATOM 657 N N . ARG A 1 83 ? -18.540 2.139 18.379 1.00 88.62 83 ARG A N 1
ATOM 658 C CA . ARG A 1 83 ? -18.420 0.773 18.910 1.00 88.62 83 ARG A CA 1
ATOM 659 C C . ARG A 1 83 ? -18.460 0.721 20.433 1.00 88.62 83 ARG A C 1
ATOM 661 O O . ARG A 1 83 ? -18.994 -0.248 20.967 1.00 88.62 83 ARG A O 1
ATOM 668 N N . LYS A 1 84 ? -17.904 1.723 21.127 1.00 90.94 84 LYS A N 1
ATOM 669 C CA . LYS A 1 84 ? -18.036 1.838 22.590 1.00 90.94 84 LYS A CA 1
ATOM 670 C C . LYS A 1 84 ? -19.495 2.027 22.996 1.00 90.94 84 LYS A C 1
ATOM 672 O O . LYS A 1 84 ? -19.914 1.432 23.981 1.00 90.94 84 LYS A O 1
ATOM 677 N N . ASP A 1 85 ? -20.262 2.747 22.185 1.00 88.81 85 ASP A N 1
ATOM 678 C CA . ASP A 1 85 ? -21.697 2.967 22.392 1.00 88.81 85 ASP A CA 1
ATOM 679 C C . ASP A 1 85 ? -22.561 1.761 21.961 1.00 88.81 85 ASP A C 1
ATOM 681 O O . ASP A 1 85 ? -23.788 1.815 22.000 1.00 88.81 85 ASP A O 1
ATOM 685 N N . GLY A 1 86 ? -21.938 0.651 21.540 1.00 89.38 86 GLY A N 1
ATOM 686 C CA . GLY A 1 86 ? -22.625 -0.566 21.100 1.00 89.38 86 GLY A CA 1
ATOM 687 C C . GLY A 1 86 ? -23.260 -0.465 19.709 1.00 89.38 86 GLY A C 1
ATOM 688 O O . GLY A 1 86 ? -23.949 -1.393 19.282 1.00 89.38 86 GLY A O 1
ATOM 689 N N . ALA A 1 87 ? -23.021 0.627 18.978 1.00 84.44 87 ALA A N 1
ATOM 690 C CA . ALA A 1 87 ? -23.565 0.836 17.646 1.00 84.44 87 ALA A CA 1
ATOM 691 C C . ALA A 1 87 ? -22.703 0.129 16.576 1.00 84.44 87 ALA A C 1
ATOM 693 O O . ALA A 1 87 ? -21.488 0.353 16.489 1.00 84.44 87 ALA A O 1
ATOM 694 N N . PRO A 1 88 ? -23.297 -0.720 15.717 1.00 84.88 88 PRO A N 1
ATOM 695 C CA . PRO A 1 88 ? -22.570 -1.331 14.615 1.00 84.88 88 PRO A CA 1
ATOM 696 C C . PRO A 1 88 ? -22.299 -0.302 13.509 1.00 84.88 88 PRO A C 1
ATOM 698 O O . PRO A 1 88 ? -23.215 0.341 13.006 1.00 84.88 88 PRO A O 1
ATOM 701 N N . VAL A 1 89 ? -21.040 -0.193 13.075 1.00 84.75 89 VAL A N 1
ATOM 702 C CA . VAL A 1 89 ? -20.664 0.633 11.915 1.00 84.75 89 VAL A CA 1
ATOM 703 C C . VAL A 1 89 ? -20.712 -0.214 10.645 1.00 84.75 89 VAL A C 1
ATOM 705 O O . VAL A 1 89 ? -19.975 -1.195 10.518 1.00 84.75 89 VAL A O 1
ATOM 708 N N . SER A 1 90 ? -21.573 0.165 9.699 1.00 84.50 90 SER A N 1
ATOM 709 C CA . SER A 1 90 ? -21.733 -0.512 8.409 1.00 84.50 90 SER A CA 1
ATOM 710 C C . SER A 1 90 ? -20.944 0.178 7.290 1.00 84.50 90 SER A C 1
ATOM 712 O O . SER A 1 90 ? -20.537 1.333 7.393 1.00 84.50 90 SER A O 1
ATOM 714 N N . ARG A 1 91 ? -20.725 -0.535 6.176 1.00 78.75 91 ARG A N 1
ATOM 715 C CA . ARG A 1 91 ? -19.979 -0.027 5.009 1.00 78.75 91 ARG A CA 1
ATOM 716 C C . ARG A 1 91 ? -20.598 1.243 4.410 1.00 78.75 91 ARG A C 1
ATOM 718 O O . ARG A 1 91 ? -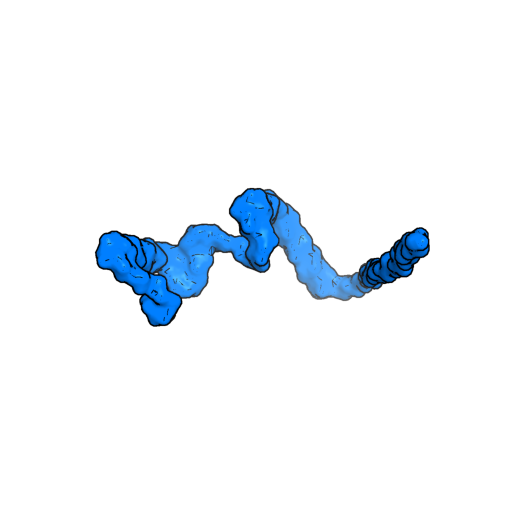19.858 2.091 3.932 1.00 78.75 91 ARG A O 1
ATOM 725 N N . THR A 1 92 ? -21.924 1.379 4.445 1.00 81.81 92 THR A N 1
ATOM 726 C CA . THR A 1 92 ? -22.648 2.549 3.915 1.00 81.81 92 THR A CA 1
ATOM 727 C C . THR A 1 92 ? -22.390 3.825 4.710 1.00 81.81 92 THR A C 1
ATOM 729 O O . THR A 1 92 ? -22.620 4.905 4.187 1.00 81.81 92 THR A O 1
ATOM 732 N N . MET A 1 93 ? -21.905 3.715 5.949 1.00 81.44 93 MET A N 1
ATOM 733 C CA . MET A 1 93 ? -21.571 4.862 6.798 1.00 81.44 93 MET A CA 1
ATOM 734 C C . MET A 1 93 ? -20.158 5.417 6.543 1.00 81.44 93 MET A C 1
ATOM 736 O O . MET A 1 93 ? -19.787 6.421 7.135 1.00 81.44 93 MET A O 1
ATOM 740 N N . LEU A 1 94 ? -19.358 4.741 5.713 1.00 75.00 94 LEU A N 1
ATOM 741 C CA . LEU A 1 94 ? -17.938 5.033 5.465 1.00 75.00 94 LEU A CA 1
ATOM 742 C C . LEU A 1 94 ? -17.667 5.423 4.004 1.00 75.00 94 LEU A C 1
ATOM 744 O O . LEU A 1 94 ? -16.536 5.280 3.537 1.00 75.00 94 LEU A O 1
ATOM 748 N N . ASN A 1 95 ? -18.716 5.787 3.265 1.00 58.78 95 ASN A N 1
ATOM 749 C CA . ASN A 1 95 ? -18.687 5.908 1.812 1.00 58.78 95 ASN A CA 1
ATOM 750 C C . ASN A 1 95 ? -18.676 7.360 1.344 1.00 58.78 95 ASN A C 1
ATOM 752 O O . ASN A 1 95 ? -19.367 8.179 1.986 1.00 58.78 95 ASN A O 1
#

Mean predicted aligned error: 16.59 Å

Foldseek 3Di:
DDDDDDDDDPDPPDPDDDPPPDDDPRVVVVVVVVVVCVVCVVVLVVCVVVVNVVPPDDDDPQPDPPDGSVVVVVVVVVCVVCVVVVHDDDPVNVD

Nearest PDB structures (foldseek):
  8ba0-assembly1_g  TM=2.711E-01  e=8.388E+00  Drosophila melanogaster

Solvent-accessible surface area (backbone atoms only — not comparable to full-atom values): 6272 Å² total; per-residue (Å²): 138,83,82,84,78,84,75,79,80,81,78,77,78,77,83,78,77,76,85,70,87,62,56,72,71,60,37,50,53,52,50,50,51,51,52,52,48,63,76,38,43,69,61,52,50,52,36,42,74,73,69,46,65,85,52,94,69,89,68,63,90,66,64,51,97,83,49,55,52,68,58,50,51,53,52,51,52,54,52,52,52,38,48,74,73,69,44,86,86,55,75,83,80,76,111

pLDDT: mean 74.48, std 14.85, range [36.56, 92.19]

Sequence (95 aa):
MTRPTIKGTKKKKRKQYKSGTLAGKERQSKQQLISKWRANDSKTKAACESGHARHLNFRERGMAAVLSKEAEEDIVLWINTLRKDGAPVSRTMLN